Protein AF-A0A128EY26-F1 (afdb_monomer)

Radius of gyration: 17.34 Å; Cα contacts (8 Å, |Δi|>4): 102; chains: 1; bounding box: 35×33×48 Å

Foldseek 3Di:
DDADFFFWAQDPPPRDIWTWGADPVRFIWTADPVGIGTDPDPVVSVVCVVGTDGDPVNPPPPPPPDPPPVVVPPD

Solvent-accessible surface area (backbone atoms only — not comparable to full-atom values): 4689 Å² total; per-residue (Å²): 128,88,64,67,73,48,23,34,27,71,36,91,86,71,65,46,82,12,44,23,29,57,47,103,82,76,47,54,32,34,42,41,94,82,40,81,49,61,55,85,49,71,70,46,40,54,48,50,67,72,58,40,48,64,35,77,91,68,59,74,69,76,74,97,77,71,88,65,64,72,58,68,79,78,102

pLDDT: mean 83.8, std 17.14, range [49.12, 97.5]

Sequence (75 aa):
MPRETIGHVKCPIAGDMAEVREDKRGKLYYLGEAGMIKPNLPAGQNWLKKQMIPLPEHNQETPPEEEGFMKALWG

Nearest PDB structures (foldseek):
  4zux-assembly1_Z  TM=5.080E-01  e=2.205E+00  Saccharomyces cerevisiae S288C
  4zux-assembly1_U  TM=5.152E-01  e=4.082E+00  Saccharomyces cerevisiae S288C
  4zux-assembly2_e  TM=4.821E-01  e=3.000E+00  Saccharomyces cerevisiae S288C
  4w4u-assembly1_A  TM=4.532E-01  e=5.222E+00  Saccharomyces cerevisiae CEN.PK113-7D
  4fip-assembly1_A  TM=4.789E-01  e=5.554E+00  Saccharomyces cerevisiae S288C

Organism: NCBI:txid646534

Secondary structure (DSSP, 8-state):
-PPPEEEEEE-TTT-SEEEEEE-TTS-EEEEETTEEE---SHHHHHHHHHH-EE-GGG-------SSSSTTTS--

Mean predicted aligned error: 9.97 Å

Structure (mmCIF, N/CA/C/O backbone):
data_AF-A0A128EY26-F1
#
_entry.id   AF-A0A128EY26-F1
#
loop_
_atom_site.group_PDB
_atom_site.id
_atom_site.type_symbol
_atom_site.label_atom_id
_atom_site.label_alt_id
_atom_site.label_comp_id
_atom_site.label_asym_id
_atom_site.label_entity_id
_atom_site.label_seq_id
_atom_site.pdbx_PDB_ins_code
_atom_site.Cartn_x
_atom_site.Cartn_y
_atom_site.Cartn_z
_atom_site.occupancy
_atom_site.B_iso_or_equiv
_atom_site.auth_seq_id
_atom_site.auth_comp_id
_atom_site.auth_asym_id
_atom_site.auth_atom_id
_atom_site.pdbx_PDB_model_num
ATOM 1 N N . MET A 1 1 ? -4.841 17.457 -0.360 1.00 49.12 1 MET A N 1
ATOM 2 C CA . MET A 1 1 ? -3.985 17.118 0.791 1.00 49.12 1 MET A CA 1
ATOM 3 C C . MET A 1 1 ? -3.596 15.658 0.671 1.00 49.12 1 MET A C 1
ATOM 5 O O . MET A 1 1 ? -4.498 14.855 0.426 1.00 49.12 1 MET A O 1
ATOM 9 N N . PRO A 1 2 ? -2.298 15.325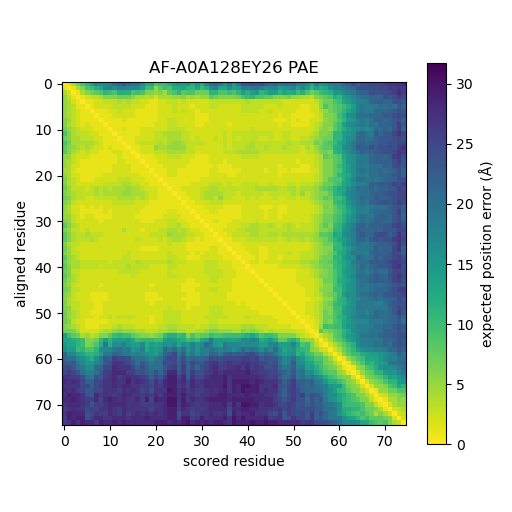 0.742 1.00 59.91 2 PRO A N 1
ATOM 10 C CA . PRO A 1 2 ? -1.872 13.938 0.868 1.00 59.91 2 PRO A CA 1
ATOM 11 C C . PRO A 1 2 ? -2.545 13.336 2.104 1.00 59.91 2 PRO A C 1
ATOM 13 O O . PRO A 1 2 ? -2.556 13.952 3.164 1.00 59.91 2 PRO A O 1
ATOM 16 N N . ARG A 1 3 ? -3.185 12.180 1.927 1.00 80.31 3 ARG A N 1
ATOM 17 C CA . ARG A 1 3 ? -3.745 11.399 3.033 1.00 80.31 3 ARG A CA 1
ATOM 18 C C . ARG A 1 3 ? -2.605 10.849 3.877 1.00 80.31 3 ARG A C 1
ATOM 20 O O . ARG A 1 3 ? -1.544 10.558 3.316 1.00 80.31 3 ARG A O 1
ATOM 27 N N . GLU A 1 4 ? -2.849 10.719 5.171 1.00 90.19 4 GLU A N 1
ATOM 28 C CA . GLU A 1 4 ? -1.914 10.090 6.097 1.00 90.19 4 GLU A CA 1
ATOM 29 C C . GLU A 1 4 ? -1.675 8.634 5.698 1.00 90.19 4 GLU A C 1
ATOM 31 O O . GLU A 1 4 ? -2.551 7.958 5.142 1.00 90.19 4 GLU A O 1
ATOM 36 N N . THR A 1 5 ? -0.442 8.194 5.916 1.00 94.00 5 THR A N 1
ATOM 37 C CA . THR A 1 5 ? -0.041 6.805 5.732 1.00 94.00 5 THR A CA 1
ATOM 38 C C . THR A 1 5 ? -0.663 5.993 6.855 1.00 94.00 5 THR A C 1
ATOM 40 O O . THR A 1 5 ? -0.494 6.328 8.018 1.00 94.00 5 THR A O 1
ATOM 43 N N . ILE A 1 6 ? -1.390 4.934 6.507 1.00 94.50 6 ILE A N 1
ATOM 44 C CA . ILE A 1 6 ? -2.053 4.046 7.473 1.00 94.50 6 ILE A CA 1
ATOM 45 C C . ILE A 1 6 ? -1.315 2.713 7.637 1.00 94.50 6 ILE A C 1
ATOM 47 O O . ILE A 1 6 ? -1.613 1.925 8.532 1.00 94.50 6 ILE A O 1
ATOM 51 N N . GLY A 1 7 ? -0.340 2.452 6.768 1.00 95.62 7 GLY A N 1
ATOM 52 C CA . GLY A 1 7 ? 0.469 1.245 6.784 1.00 95.62 7 GLY A CA 1
ATOM 53 C C . GLY A 1 7 ? 1.459 1.204 5.630 1.00 95.62 7 GLY A C 1
ATOM 54 O O . GLY A 1 7 ? 1.601 2.168 4.882 1.00 95.62 7 GLY A O 1
ATOM 55 N N . HIS A 1 8 ? 2.118 0.066 5.462 1.00 96.88 8 HIS A N 1
ATOM 56 C CA . HIS A 1 8 ? 3.064 -0.183 4.378 1.00 96.88 8 HIS A CA 1
ATOM 57 C C . HIS A 1 8 ? 2.788 -1.529 3.715 1.00 96.88 8 HIS A C 1
ATOM 59 O O . HIS A 1 8 ? 2.330 -2.455 4.369 1.00 96.88 8 HIS A O 1
ATOM 65 N N . VAL A 1 9 ? 3.079 -1.676 2.428 1.00 97.31 9 VAL A N 1
ATOM 66 C CA . VAL A 1 9 ? 2.930 -2.945 1.705 1.00 97.31 9 VAL A CA 1
ATOM 67 C C . VAL A 1 9 ? 4.141 -3.173 0.817 1.00 97.31 9 VAL A C 1
ATOM 69 O O . VAL A 1 9 ? 4.669 -2.234 0.226 1.00 97.31 9 VAL A O 1
ATOM 72 N N . LYS A 1 10 ? 4.568 -4.429 0.680 1.00 97.50 10 LYS A N 1
ATOM 73 C CA . LYS A 1 10 ? 5.559 -4.781 -0.333 1.00 97.50 10 LYS A CA 1
ATOM 74 C C . LYS A 1 10 ? 4.908 -4.727 -1.714 1.00 97.50 10 LYS A C 1
ATOM 76 O O . LYS A 1 10 ? 3.981 -5.488 -2.000 1.00 97.50 10 LYS A O 1
ATOM 81 N N . CYS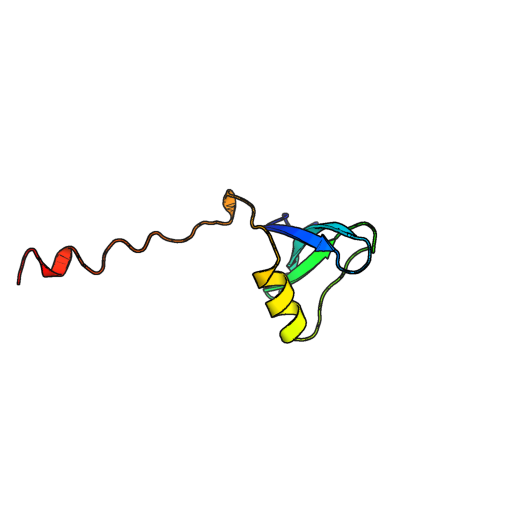 A 1 11 ? 5.378 -3.825 -2.564 1.00 94.38 11 CYS A N 1
ATOM 82 C CA . CYS A 1 11 ? 4.875 -3.648 -3.915 1.00 94.38 11 CYS A CA 1
ATOM 83 C C . CYS A 1 11 ? 5.111 -4.928 -4.739 1.00 94.38 11 CYS A C 1
ATOM 85 O O . CYS A 1 11 ? 6.248 -5.387 -4.843 1.00 94.38 11 CYS A O 1
ATOM 87 N N . PRO A 1 12 ? 4.077 -5.509 -5.372 1.00 93.06 12 PRO A N 1
ATOM 88 C CA . PRO A 1 12 ? 4.227 -6.724 -6.169 1.00 93.06 12 PRO A CA 1
ATOM 89 C C . PRO A 1 12 ? 4.857 -6.461 -7.545 1.00 93.06 12 PRO A C 1
ATOM 91 O O . PRO A 1 12 ? 5.223 -7.413 -8.226 1.00 93.06 12 PRO A O 1
ATOM 94 N N . ILE A 1 13 ? 4.952 -5.193 -7.966 1.00 93.75 13 ILE A N 1
ATOM 95 C CA . ILE A 1 13 ? 5.500 -4.797 -9.271 1.00 93.75 13 ILE A CA 1
ATOM 96 C C . ILE A 1 13 ? 6.983 -4.434 -9.148 1.00 93.75 13 ILE A C 1
ATOM 98 O O . ILE A 1 13 ? 7.804 -4.992 -9.866 1.00 93.75 13 ILE A O 1
ATOM 102 N N . ALA A 1 14 ? 7.318 -3.517 -8.237 1.00 93.38 14 ALA A N 1
ATOM 103 C CA . ALA A 1 14 ? 8.678 -3.000 -8.064 1.00 93.38 14 ALA A CA 1
ATOM 104 C C . ALA A 1 14 ? 9.443 -3.651 -6.892 1.00 93.38 14 ALA A C 1
ATOM 106 O O . ALA A 1 14 ? 10.665 -3.581 -6.845 1.00 93.38 14 ALA A O 1
ATOM 107 N N . GLY A 1 15 ? 8.760 -4.351 -5.978 1.00 94.31 15 GLY A N 1
ATOM 108 C CA . GLY A 1 15 ? 9.393 -5.047 -4.851 1.00 94.31 15 GLY A CA 1
ATOM 109 C C . GLY A 1 15 ? 9.772 -4.154 -3.664 1.00 94.31 15 GLY A C 1
ATOM 110 O O . GLY A 1 15 ? 10.196 -4.687 -2.635 1.00 94.31 15 GLY A O 1
ATOM 111 N N . ASP A 1 16 ? 9.587 -2.840 -3.788 1.00 95.06 16 ASP A N 1
ATOM 112 C CA . ASP A 1 16 ? 9.820 -1.827 -2.763 1.00 95.06 16 ASP A CA 1
ATOM 113 C C . ASP A 1 16 ? 8.760 -1.852 -1.650 1.00 95.06 16 ASP A C 1
ATOM 115 O O . ASP A 1 16 ? 7.683 -2.442 -1.784 1.00 95.06 16 ASP A O 1
ATOM 119 N N . MET A 1 17 ? 9.071 -1.206 -0.526 1.00 96.19 17 MET A N 1
ATOM 120 C CA . MET A 1 17 ? 8.104 -0.967 0.544 1.00 96.19 17 MET A CA 1
ATOM 121 C C . MET A 1 17 ? 7.348 0.330 0.258 1.00 96.19 17 MET A C 1
ATOM 123 O O . MET A 1 17 ? 7.895 1.418 0.409 1.00 96.19 17 MET A O 1
ATOM 127 N N . ALA A 1 18 ? 6.083 0.199 -0.132 1.00 96.94 18 ALA A N 1
ATOM 128 C CA . ALA A 1 18 ? 5.215 1.307 -0.499 1.00 96.94 18 ALA A CA 1
ATOM 129 C C . ALA A 1 18 ? 4.304 1.727 0.661 1.00 96.94 18 ALA A C 1
ATOM 131 O O . ALA A 1 18 ? 3.831 0.892 1.436 1.00 96.94 18 ALA A O 1
ATOM 132 N N . GLU A 1 19 ? 3.998 3.017 0.746 1.00 96.19 19 GLU A N 1
ATOM 133 C CA . GLU A 1 19 ? 3.084 3.574 1.744 1.00 96.19 19 GLU A CA 1
ATOM 134 C C . GLU A 1 19 ? 1.633 3.295 1.359 1.00 96.19 19 GLU A C 1
ATOM 136 O O . GLU A 1 19 ? 1.203 3.644 0.260 1.00 96.19 19 GLU A O 1
ATOM 141 N N . VAL A 1 20 ? 0.852 2.720 2.269 1.00 96.25 20 VAL A N 1
ATOM 142 C CA . VAL A 1 20 ? -0.583 2.473 2.098 1.00 96.25 20 VAL A CA 1
ATOM 143 C C . VAL A 1 20 ? -1.375 3.621 2.702 1.00 96.25 20 VAL A C 1
ATOM 145 O O . VAL A 1 20 ? -1.114 4.062 3.820 1.00 96.25 20 VAL A O 1
ATOM 148 N N . ARG A 1 21 ? -2.367 4.101 1.957 1.00 95.38 21 ARG A N 1
ATOM 149 C CA . ARG A 1 21 ? -3.239 5.222 2.312 1.00 95.38 21 ARG A CA 1
ATOM 150 C C . ARG A 1 21 ? -4.680 4.895 1.926 1.00 95.38 21 ARG A C 1
ATOM 152 O O . ARG A 1 21 ? -4.936 4.048 1.069 1.00 95.38 21 ARG A O 1
ATOM 159 N N . GLU A 1 22 ? -5.630 5.607 2.515 1.00 93.81 22 GLU A N 1
ATOM 160 C CA . GLU A 1 22 ? -7.058 5.472 2.207 1.00 93.81 22 GLU A CA 1
ATOM 161 C C . GLU A 1 22 ? -7.593 6.730 1.514 1.00 93.81 22 GLU A C 1
ATOM 163 O O . GLU A 1 22 ? -7.211 7.846 1.864 1.00 93.81 22 GLU A O 1
ATOM 168 N N . ASP A 1 23 ? -8.485 6.589 0.529 1.00 91.69 23 ASP A N 1
ATOM 169 C CA . ASP A 1 23 ? -9.134 7.705 -0.172 1.00 91.69 23 ASP A CA 1
ATOM 170 C C . ASP A 1 23 ? -10.449 8.179 0.486 1.00 91.69 23 ASP A C 1
ATOM 172 O O . ASP A 1 23 ? -10.966 7.585 1.431 1.00 91.69 23 ASP A O 1
ATOM 176 N N . LYS A 1 24 ? -11.034 9.281 -0.011 1.00 89.62 24 LYS A N 1
ATOM 177 C CA . LYS A 1 24 ? -12.300 9.854 0.513 1.00 89.62 24 LYS A CA 1
ATOM 178 C C . LYS A 1 24 ? -13.509 8.921 0.458 1.00 89.62 24 LYS A C 1
ATOM 180 O O . LYS A 1 24 ? -14.546 9.261 1.010 1.00 89.62 24 LYS A O 1
ATOM 185 N N . ARG A 1 25 ? -13.392 7.784 -0.218 1.00 89.75 25 ARG A N 1
ATOM 186 C CA . ARG A 1 25 ? -14.446 6.796 -0.435 1.00 89.75 25 ARG A CA 1
ATOM 187 C C . ARG A 1 25 ? -14.145 5.476 0.283 1.00 89.75 25 ARG A C 1
ATOM 189 O O . ARG A 1 25 ? -14.844 4.501 0.021 1.00 89.75 25 ARG A O 1
ATOM 196 N N . GLY A 1 26 ? -13.108 5.423 1.117 1.00 89.81 26 GLY A N 1
ATOM 197 C CA . GLY A 1 26 ? -12.704 4.220 1.838 1.00 89.81 26 GLY A CA 1
ATOM 198 C C . GLY A 1 26 ? -11.922 3.196 1.015 1.00 89.81 26 GLY A C 1
ATOM 199 O O . GLY A 1 26 ? -11.815 2.036 1.410 1.00 89.81 26 GLY A O 1
ATOM 200 N N . LYS A 1 27 ? -11.407 3.573 -0.164 1.00 93.75 27 LYS A N 1
ATOM 201 C CA . LYS A 1 27 ? -10.564 2.694 -0.984 1.00 93.75 27 LYS A CA 1
ATOM 202 C C . LYS A 1 27 ? -9.099 2.866 -0.631 1.00 93.75 27 LYS A C 1
ATOM 204 O O . LYS A 1 27 ? -8.576 3.981 -0.651 1.00 93.75 27 LYS A O 1
ATOM 209 N N . LEU A 1 28 ? -8.430 1.739 -0.437 1.00 95.44 28 LEU A N 1
ATOM 210 C CA . LEU A 1 28 ? -6.997 1.690 -0.229 1.00 95.44 28 LEU A CA 1
ATOM 211 C C . LEU A 1 28 ? -6.240 1.893 -1.540 1.00 95.44 28 LEU A C 1
ATOM 213 O O . LEU A 1 28 ? -6.650 1.420 -2.609 1.00 95.44 28 LEU A O 1
ATOM 217 N N . TYR A 1 29 ? -5.116 2.579 -1.442 1.00 96.19 29 TYR A N 1
ATOM 218 C CA . TYR A 1 29 ? -4.121 2.715 -2.493 1.00 96.19 29 TYR A CA 1
ATOM 219 C C . TYR A 1 29 ? -2.733 2.722 -1.860 1.00 96.19 29 TYR A C 1
ATOM 221 O O . TYR A 1 29 ? -2.599 3.019 -0.674 1.00 96.19 29 TYR A O 1
ATOM 229 N N . TYR A 1 30 ? -1.710 2.387 -2.638 1.00 96.31 30 TYR A N 1
ATOM 230 C CA . TYR A 1 30 ? -0.329 2.491 -2.184 1.00 96.31 30 TYR A CA 1
ATOM 231 C C . TYR A 1 30 ? 0.509 3.351 -3.124 1.00 96.31 30 TYR A C 1
ATOM 233 O O . TYR A 1 30 ? 0.196 3.481 -4.311 1.00 96.31 30 TYR A O 1
ATOM 241 N N . LEU A 1 31 ? 1.539 3.976 -2.562 1.00 95.50 31 LEU A N 1
ATOM 242 C CA . LEU A 1 31 ? 2.470 4.856 -3.251 1.00 95.50 31 LEU A CA 1
ATOM 243 C C . LEU A 1 31 ? 3.895 4.345 -3.028 1.00 95.50 31 LEU A C 1
ATOM 245 O O . LEU A 1 31 ? 4.355 4.275 -1.891 1.00 95.50 31 LEU A O 1
ATOM 249 N N . GLY A 1 32 ? 4.563 3.984 -4.117 1.00 94.19 32 GLY A N 1
ATOM 250 C CA . GLY A 1 32 ? 5.943 3.502 -4.119 1.00 9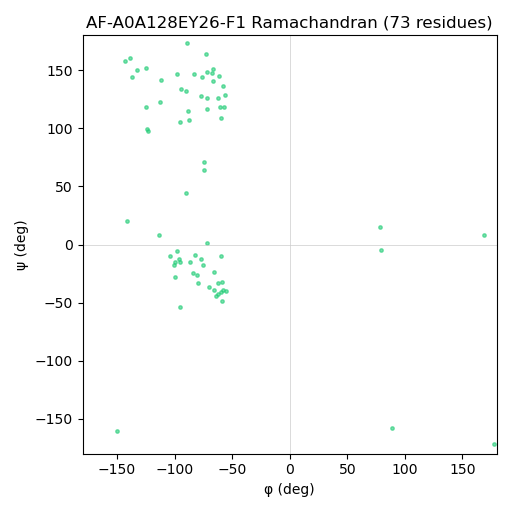4.19 32 GLY A CA 1
ATOM 251 C C . GLY A 1 32 ? 6.642 3.858 -5.429 1.00 94.19 32 GLY A C 1
ATOM 252 O O . GLY A 1 32 ? 6.175 4.726 -6.172 1.00 94.19 32 GLY A O 1
ATOM 253 N N . GLU A 1 33 ? 7.727 3.163 -5.750 1.00 95.06 33 GLU A N 1
ATOM 254 C CA . GLU A 1 33 ? 8.533 3.411 -6.957 1.00 95.06 33 GLU A CA 1
ATOM 255 C C . GLU A 1 33 ? 7.749 3.191 -8.259 1.00 95.06 33 GLU A C 1
ATOM 257 O O . GLU A 1 33 ? 7.923 3.922 -9.232 1.00 95.06 33 GLU A O 1
ATOM 262 N N . ALA A 1 34 ? 6.811 2.238 -8.261 1.00 92.56 34 ALA A N 1
ATOM 263 C CA . ALA A 1 34 ? 5.903 1.987 -9.385 1.00 92.56 34 ALA A CA 1
ATOM 264 C C . ALA A 1 34 ? 4.823 3.081 -9.568 1.00 92.56 34 ALA A C 1
ATOM 266 O O . ALA A 1 34 ? 3.960 2.971 -10.442 1.00 92.56 34 ALA A O 1
ATOM 267 N N . GLY A 1 35 ? 4.843 4.126 -8.736 1.00 94.25 35 GLY A N 1
ATOM 268 C CA . GLY A 1 35 ? 3.855 5.193 -8.700 1.00 94.25 35 GLY A CA 1
ATOM 269 C C . GLY A 1 35 ? 2.682 4.891 -7.768 1.00 94.25 35 GLY A C 1
ATOM 270 O O . GLY A 1 35 ? 2.779 4.111 -6.819 1.00 94.25 35 GLY A O 1
ATOM 271 N N . MET A 1 36 ? 1.553 5.559 -8.019 1.00 95.25 36 MET A N 1
ATOM 272 C CA . MET A 1 36 ? 0.334 5.380 -7.233 1.00 95.25 36 MET A CA 1
ATOM 273 C C . MET A 1 36 ? -0.509 4.247 -7.815 1.00 95.25 36 MET A C 1
ATOM 275 O O . MET A 1 36 ? -1.071 4.378 -8.904 1.00 95.25 36 MET A O 1
ATOM 279 N N . ILE A 1 37 ? -0.675 3.169 -7.053 1.00 95.56 37 ILE A N 1
ATOM 280 C CA . ILE A 1 37 ? -1.481 2.022 -7.461 1.00 95.56 37 ILE A CA 1
ATOM 281 C C . ILE A 1 37 ? -2.717 1.924 -6.577 1.00 95.56 37 ILE A C 1
ATOM 283 O O . ILE A 1 37 ? -2.654 1.798 -5.355 1.00 95.56 37 ILE A O 1
ATOM 287 N N . LYS A 1 38 ? -3.876 1.953 -7.234 1.00 95.62 38 LYS A N 1
ATOM 288 C CA . LYS A 1 38 ? -5.190 1.860 -6.604 1.00 95.62 38 LYS A CA 1
ATOM 289 C C . LYS A 1 38 ? -5.961 0.681 -7.194 1.00 95.62 38 LYS A C 1
ATOM 291 O O . LYS A 1 38 ? -6.568 0.827 -8.258 1.00 95.62 38 LYS A O 1
ATOM 296 N N . PRO A 1 39 ? -5.963 -0.490 -6.533 1.00 94.75 39 PRO A N 1
ATOM 297 C CA . PRO A 1 39 ? -6.698 -1.642 -7.031 1.00 94.75 39 PRO A CA 1
ATOM 298 C C . PRO A 1 39 ? -8.196 -1.328 -7.128 1.00 94.75 39 PRO A C 1
ATOM 300 O O . PRO A 1 39 ? -8.841 -1.018 -6.129 1.00 94.75 39 PRO A O 1
ATOM 303 N N . ASN A 1 40 ? -8.773 -1.387 -8.328 1.00 94.06 40 ASN A N 1
ATOM 304 C CA . ASN A 1 40 ? -10.186 -1.039 -8.516 1.00 94.06 40 ASN A CA 1
ATOM 305 C C . ASN A 1 40 ? -11.145 -2.197 -8.215 1.00 94.06 40 ASN A C 1
ATOM 307 O O . ASN A 1 40 ? -12.303 -1.948 -7.876 1.00 94.06 40 ASN A O 1
ATOM 311 N N . LEU A 1 41 ? -10.658 -3.436 -8.318 1.00 96.31 41 LEU A N 1
ATOM 312 C CA . LEU A 1 41 ? -11.438 -4.647 -8.075 1.00 96.31 41 LEU A CA 1
ATOM 313 C C . LEU A 1 41 ? -11.507 -4.982 -6.573 1.00 96.31 41 LEU A C 1
ATOM 315 O O . LEU A 1 41 ? -10.511 -4.788 -5.868 1.00 96.31 41 LEU A O 1
ATOM 319 N N . PRO A 1 42 ? -12.622 -5.567 -6.087 1.00 96.69 42 PRO A N 1
ATOM 320 C CA . PRO A 1 42 ? -12.756 -5.993 -4.690 1.00 96.69 42 PRO A CA 1
ATOM 321 C C . PRO A 1 42 ? -11.643 -6.942 -4.234 1.00 96.69 42 PRO A C 1
ATOM 323 O O . PRO A 1 42 ? -11.104 -6.784 -3.143 1.00 96.69 42 PRO A O 1
ATOM 326 N N . ALA A 1 43 ? -11.238 -7.880 -5.096 1.00 97.25 43 ALA A N 1
ATOM 327 C CA . ALA A 1 43 ? -10.146 -8.806 -4.802 1.00 97.25 43 ALA A CA 1
ATOM 328 C C . ALA A 1 43 ? -8.821 -8.074 -4.527 1.00 97.25 43 ALA A C 1
ATOM 330 O O . ALA A 1 43 ? -8.117 -8.412 -3.581 1.00 97.25 43 ALA A O 1
ATOM 331 N N . GLY A 1 44 ? -8.518 -7.027 -5.300 1.00 96.56 44 GLY A N 1
ATOM 332 C CA . GLY A 1 44 ? -7.313 -6.222 -5.106 1.00 96.56 44 GLY A CA 1
ATOM 333 C C . GLY A 1 44 ? -7.359 -5.373 -3.833 1.00 96.56 44 GLY A C 1
ATOM 334 O O . GLY A 1 44 ? -6.352 -5.249 -3.142 1.00 96.56 44 GLY A O 1
ATOM 335 N N . GLN A 1 45 ? -8.531 -4.837 -3.479 1.00 97.50 45 GLN A N 1
ATOM 336 C CA . GLN A 1 45 ? -8.729 -4.137 -2.204 1.00 97.50 45 GLN A CA 1
ATOM 337 C C . GLN A 1 45 ? -8.543 -5.081 -1.010 1.00 97.50 45 GLN A C 1
ATOM 339 O O . GLN A 1 45 ? -7.856 -4.741 -0.052 1.00 97.50 45 GLN A O 1
ATOM 344 N N . ASN A 1 46 ? -9.105 -6.289 -1.088 1.00 97.25 46 ASN A N 1
ATOM 345 C CA . ASN A 1 46 ? -8.961 -7.303 -0.046 1.00 97.25 46 ASN A CA 1
ATOM 346 C C . ASN A 1 46 ? -7.519 -7.797 0.085 1.00 97.25 46 ASN A C 1
ATOM 348 O O . ASN A 1 46 ? -7.047 -8.003 1.199 1.00 97.25 46 ASN A O 1
ATOM 352 N N . TRP A 1 47 ? -6.818 -7.972 -1.035 1.00 96.88 47 TRP A N 1
ATOM 353 C CA . TRP 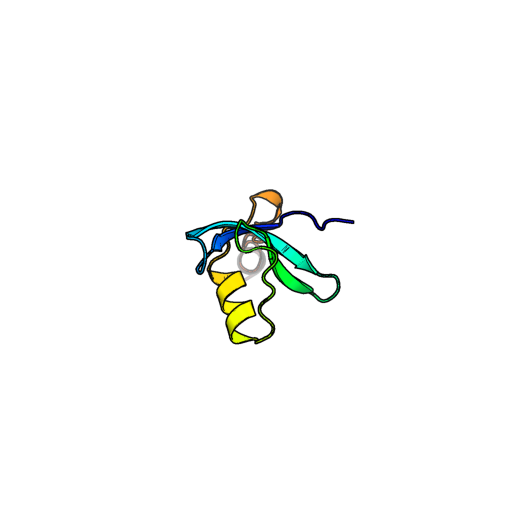A 1 47 ? -5.396 -8.298 -1.032 1.00 96.88 47 TRP A CA 1
ATOM 354 C C . TRP A 1 47 ? -4.589 -7.214 -0.311 1.00 96.88 47 TRP A C 1
ATOM 356 O O . TRP A 1 47 ? -3.842 -7.530 0.609 1.00 96.88 47 TRP A O 1
ATOM 366 N N . LEU A 1 48 ? -4.815 -5.939 -0.645 1.00 96.56 48 LEU A N 1
ATOM 367 C CA . LEU A 1 48 ? -4.089 -4.825 -0.036 1.00 96.56 48 LEU A CA 1
ATOM 368 C C . LEU A 1 48 ? -4.341 -4.737 1.476 1.00 96.56 48 LEU A C 1
ATOM 370 O O . LEU A 1 48 ? -3.388 -4.619 2.237 1.00 96.56 48 LEU A O 1
ATOM 374 N N . LYS A 1 49 ? -5.592 -4.908 1.923 1.00 95.38 49 LYS A N 1
ATOM 375 C CA . LYS A 1 49 ? -5.941 -4.974 3.356 1.00 95.38 49 LYS A CA 1
ATOM 376 C C . LYS A 1 49 ? -5.208 -6.087 4.105 1.00 95.38 49 LYS A C 1
ATOM 378 O O . LYS A 1 49 ? -4.833 -5.896 5.251 1.00 95.38 49 LYS A O 1
ATOM 383 N N . LYS A 1 50 ? -5.033 -7.253 3.475 1.00 96.00 50 LYS A N 1
ATOM 384 C CA . LYS A 1 50 ? -4.390 -8.425 4.093 1.00 96.00 50 LYS A CA 1
ATOM 385 C C . LYS A 1 50 ? -2.867 -8.367 4.084 1.00 96.00 50 LYS A C 1
ATOM 387 O O . LYS A 1 50 ? -2.240 -9.077 4.856 1.00 96.00 50 LYS A O 1
ATOM 392 N N . GLN A 1 51 ? -2.280 -7.655 3.129 1.00 96.38 51 GLN A N 1
ATOM 393 C CA . GLN A 1 51 ? -0.828 -7.602 2.944 1.00 96.38 51 GLN A CA 1
ATOM 394 C C . GLN A 1 51 ? -0.204 -6.338 3.524 1.00 96.38 51 GLN A C 1
ATOM 396 O O . GLN A 1 51 ? 1.010 -6.301 3.709 1.00 96.38 51 GLN A O 1
ATOM 401 N N . MET A 1 52 ? -1.007 -5.305 3.786 1.00 95.25 52 MET A N 1
ATOM 402 C CA . MET A 1 52 ? -0.502 -4.119 4.454 1.00 95.25 52 MET A CA 1
ATOM 403 C C . MET A 1 52 ? -0.100 -4.439 5.895 1.00 95.25 52 MET A C 1
ATOM 405 O O . MET A 1 52 ? -0.781 -5.171 6.609 1.00 95.25 52 MET A O 1
ATOM 409 N N . ILE A 1 53 ? 0.998 -3.834 6.313 1.00 95.62 53 ILE A N 1
ATOM 410 C CA . ILE A 1 53 ? 1.491 -3.775 7.678 1.00 95.62 53 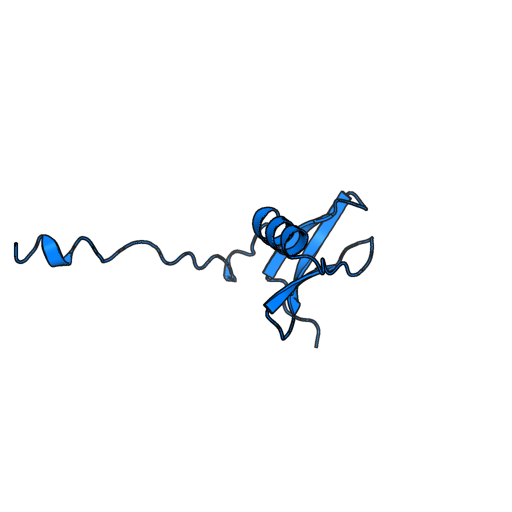ILE A CA 1
ATOM 411 C C . ILE A 1 53 ? 0.980 -2.444 8.243 1.00 95.62 53 ILE A C 1
ATOM 413 O O . ILE A 1 53 ? 1.472 -1.397 7.809 1.00 95.62 53 ILE A O 1
ATOM 417 N N . PRO A 1 54 ? -0.037 -2.441 9.123 1.00 93.38 54 PRO A N 1
ATOM 418 C CA . PRO A 1 54 ? -0.608 -1.207 9.653 1.00 93.38 54 PRO A CA 1
ATOM 419 C C . PRO A 1 54 ? 0.401 -0.462 10.533 1.00 93.38 54 PRO A C 1
ATOM 421 O O . PRO A 1 54 ? 1.269 -1.069 11.164 1.00 9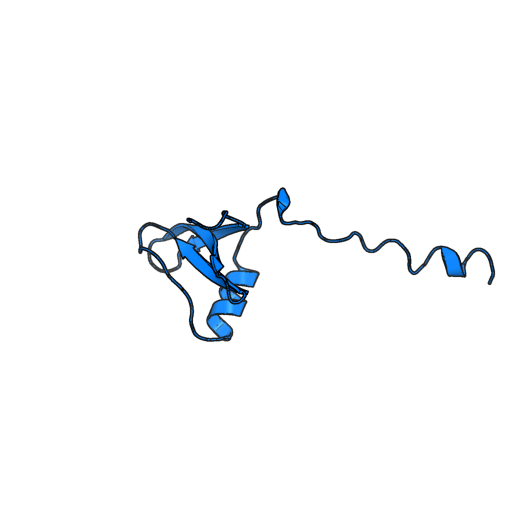3.38 54 PRO A O 1
ATOM 424 N N . LEU A 1 55 ? 0.284 0.864 10.586 1.00 88.88 55 LEU A N 1
ATOM 425 C CA . LEU A 1 55 ? 1.008 1.658 11.578 1.00 88.88 55 LEU A CA 1
ATOM 426 C C . LEU A 1 55 ? 0.400 1.450 12.977 1.00 88.88 55 LEU A C 1
ATOM 428 O O . LEU A 1 55 ? -0.811 1.253 13.083 1.00 88.88 55 LEU A O 1
ATOM 432 N N . PRO A 1 56 ? 1.202 1.527 14.056 1.00 79.75 56 PRO A N 1
ATOM 433 C CA . PRO A 1 56 ? 0.733 1.272 15.421 1.00 79.75 56 PRO A CA 1
ATOM 434 C C . PRO A 1 56 ? -0.414 2.195 15.858 1.00 79.75 56 PRO A C 1
ATOM 436 O O . PRO A 1 56 ? -1.309 1.749 16.566 1.00 79.75 56 PRO A O 1
ATOM 439 N N . GLU A 1 57 ? -0.455 3.440 15.379 1.00 67.00 57 GLU A N 1
ATOM 440 C CA . GLU A 1 57 ? -1.558 4.380 15.649 1.00 67.00 57 GLU A CA 1
ATOM 441 C C . GLU A 1 57 ? -2.895 3.934 15.030 1.00 67.00 57 GLU A C 1
ATOM 443 O O . GLU A 1 57 ? -3.964 4.286 15.524 1.00 67.00 57 GLU A O 1
ATOM 448 N N . HIS A 1 58 ? -2.837 3.111 13.980 1.00 60.66 58 HIS A N 1
ATOM 449 C CA . HIS A 1 58 ? -3.996 2.553 13.289 1.00 60.66 58 HIS A CA 1
ATOM 450 C C . HIS A 1 58 ? -4.353 1.130 13.722 1.00 60.66 58 HIS A C 1
ATOM 452 O O . HIS A 1 58 ? -5.400 0.624 13.320 1.00 60.66 58 HIS A O 1
ATOM 458 N N . ASN A 1 59 ? -3.536 0.499 14.568 1.00 58.31 59 ASN A N 1
ATOM 459 C CA . ASN A 1 59 ? -3.797 -0.831 15.109 1.00 58.31 59 ASN A CA 1
ATOM 460 C C . ASN A 1 59 ? -4.584 -0.762 16.427 1.00 58.31 59 ASN A C 1
ATOM 462 O O . ASN A 1 59 ? -4.258 -1.452 17.391 1.00 58.31 59 ASN A O 1
ATOM 466 N N . GLN A 1 60 ? -5.625 0.077 16.477 1.00 53.59 60 GLN A N 1
ATOM 467 C CA . GLN A 1 60 ? -6.635 0.011 17.534 1.00 53.59 60 GLN A CA 1
ATOM 468 C C . GLN A 1 60 ? -7.538 -1.203 17.283 1.00 53.59 60 GLN A C 1
ATOM 470 O O . GLN A 1 60 ? -8.731 -1.080 17.011 1.00 53.59 60 GLN A O 1
ATOM 475 N N . GLU A 1 61 ? -6.955 -2.399 17.344 1.00 56.94 61 GLU A N 1
ATOM 476 C CA . GLU A 1 61 ? -7.721 -3.586 17.687 1.00 56.94 61 GLU A CA 1
ATOM 477 C C . GLU A 1 61 ? -8.294 -3.307 19.073 1.00 56.94 61 GLU A C 1
ATOM 479 O O . GLU A 1 61 ? -7.563 -3.194 20.056 1.00 56.94 61 GLU A O 1
ATOM 484 N N . THR A 1 62 ? -9.603 -3.084 19.140 1.00 54.22 62 THR A N 1
ATOM 485 C CA . THR A 1 62 ? -10.307 -3.021 20.415 1.00 54.22 62 THR A CA 1
ATOM 486 C C . THR A 1 62 ? -10.039 -4.361 21.101 1.00 54.22 62 THR A C 1
ATOM 488 O O . THR A 1 62 ? -10.379 -5.394 20.513 1.00 54.22 62 THR A O 1
ATOM 491 N N . PRO A 1 63 ? -9.382 -4.399 22.274 1.00 55.28 63 PRO A N 1
ATOM 492 C CA . PRO A 1 63 ? -9.205 -5.658 22.975 1.00 55.28 63 PRO A CA 1
ATOM 493 C C . PRO A 1 63 ? -10.594 -6.259 23.244 1.00 55.28 63 PRO A C 1
ATOM 495 O O . PRO A 1 63 ? -11.513 -5.518 23.604 1.00 55.28 63 PRO A O 1
ATOM 498 N N . PRO A 1 64 ? -10.792 -7.571 23.036 1.00 54.94 64 PRO A N 1
ATOM 499 C CA . PRO A 1 64 ? -12.046 -8.243 23.346 1.00 54.94 64 PRO A CA 1
ATOM 500 C C . PRO A 1 64 ? -12.174 -8.414 24.867 1.00 54.94 64 PRO A C 1
ATOM 502 O O . PRO A 1 64 ? -12.064 -9.514 25.398 1.00 54.94 64 PRO A O 1
ATOM 505 N N . GLU A 1 65 ? -12.395 -7.318 25.583 1.00 62.25 65 GLU A N 1
ATOM 506 C CA . GLU A 1 65 ? -12.698 -7.311 27.010 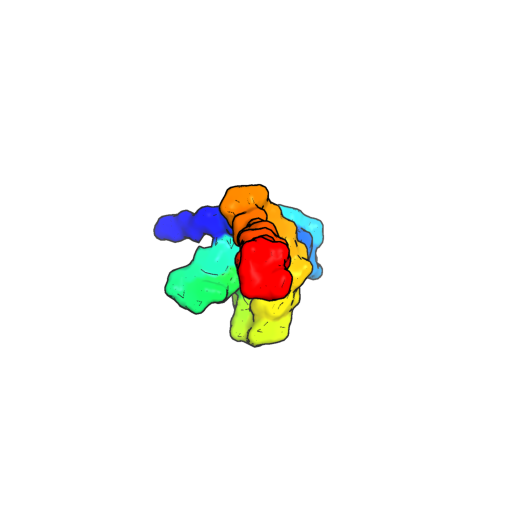1.00 62.25 65 GLU A CA 1
ATOM 507 C C . GLU A 1 65 ? -14.024 -6.571 27.203 1.00 62.25 65 GLU A C 1
ATOM 509 O O . GLU A 1 65 ? -14.043 -5.352 27.114 1.00 62.25 65 GLU A O 1
ATOM 514 N N . GLU A 1 66 ? -15.132 -7.319 27.361 1.00 57.19 66 GLU A N 1
ATOM 515 C CA . GLU A 1 66 ? -16.228 -7.028 28.321 1.00 57.19 66 GLU A CA 1
ATOM 516 C C . GLU A 1 66 ? -17.531 -7.854 28.148 1.00 57.19 66 GLU A C 1
ATOM 518 O O . GLU A 1 66 ? -18.478 -7.638 28.893 1.00 57.19 66 GLU A O 1
ATOM 523 N N . GLU A 1 67 ? -17.627 -8.886 27.297 1.00 54.22 67 GLU A N 1
ATOM 524 C CA . GLU A 1 67 ? -18.843 -9.746 27.308 1.00 54.22 67 GLU A CA 1
ATOM 525 C C . GLU A 1 67 ? -18.845 -10.842 28.403 1.00 54.22 67 GLU A C 1
ATOM 527 O O . GLU A 1 67 ? -19.870 -11.478 28.654 1.00 54.22 67 GLU A O 1
ATOM 532 N N . GLY A 1 68 ? -17.724 -11.060 29.103 1.00 52.53 68 GLY A N 1
ATOM 533 C CA . GLY A 1 68 ? -17.584 -12.134 30.101 1.00 52.53 68 GLY A CA 1
ATOM 534 C C . GLY A 1 68 ? -17.742 -11.723 31.571 1.00 52.53 68 GLY A C 1
ATOM 535 O O . GLY A 1 68 ? -18.162 -12.539 32.389 1.00 52.53 68 GLY A O 1
ATOM 536 N N . PHE A 1 69 ? -17.431 -10.474 31.935 1.00 55.28 69 PHE A N 1
ATOM 537 C CA . PHE A 1 69 ? -17.316 -10.078 33.349 1.00 55.28 69 PHE A CA 1
ATOM 538 C C . PHE A 1 69 ? -18.678 -9.817 34.017 1.00 55.28 69 PHE A C 1
ATOM 540 O O . PHE A 1 69 ? -18.878 -10.164 35.180 1.00 55.28 69 PHE A O 1
ATOM 547 N N . MET A 1 70 ? -19.668 -9.306 33.274 1.00 54.94 70 MET A N 1
ATOM 548 C CA . MET A 1 70 ? -21.008 -9.045 33.825 1.00 54.94 70 MET A CA 1
ATOM 549 C C . MET A 1 70 ? -21.861 -10.303 34.033 1.00 54.94 70 MET A C 1
ATOM 551 O O . MET A 1 70 ? -22.813 -10.270 34.809 1.00 54.94 70 MET A O 1
ATOM 555 N N . LYS A 1 71 ? -21.515 -11.429 33.395 1.00 57.31 71 LYS A N 1
ATOM 556 C CA . LYS A 1 71 ? -22.264 -12.690 33.531 1.00 57.31 71 LYS A CA 1
ATOM 557 C C . LYS A 1 71 ? -21.821 -13.540 34.729 1.00 57.31 71 LYS A C 1
ATOM 559 O O . LYS A 1 71 ? -22.549 -14.442 35.119 1.00 57.31 71 LYS A O 1
ATOM 564 N N . ALA A 1 72 ? -20.656 -13.246 35.312 1.00 58.91 72 ALA A N 1
ATOM 565 C CA . ALA A 1 72 ? -20.091 -13.981 36.448 1.00 58.91 72 ALA A CA 1
ATOM 566 C C . ALA A 1 72 ? -20.400 -13.350 37.820 1.00 58.91 72 ALA A C 1
ATOM 568 O O . ALA A 1 72 ? -20.216 -14.000 38.843 1.00 58.91 72 ALA A O 1
ATOM 569 N N . LEU A 1 73 ? -20.856 -12.093 37.857 1.00 57.00 73 LEU A N 1
ATOM 570 C CA . LEU A 1 73 ? -21.147 -11.376 39.107 1.00 57.00 73 LEU A CA 1
ATOM 571 C C . LEU A 1 73 ? -22.627 -11.418 39.525 1.00 57.00 73 LEU A C 1
ATOM 573 O O . LEU A 1 73 ? -22.937 -11.070 40.660 1.00 57.00 73 LEU A O 1
ATOM 577 N N . TRP A 1 74 ? -23.528 -11.853 38.638 1.00 59.31 74 TRP A N 1
ATOM 578 C CA . TRP A 1 74 ? -24.980 -11.903 38.881 1.00 59.31 74 TRP A CA 1
ATOM 579 C C . TRP A 1 74 ? -25.654 -13.160 38.293 1.00 59.31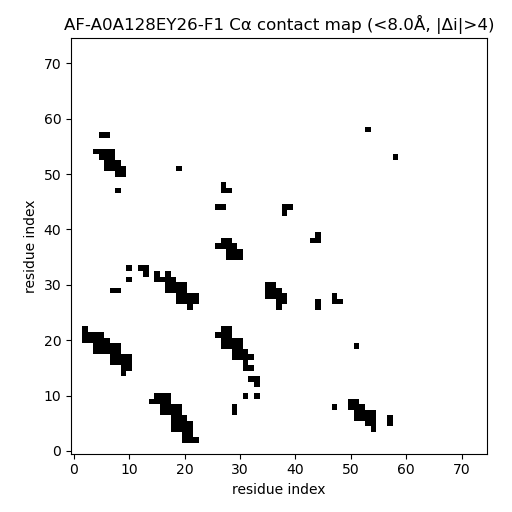 74 TRP A C 1
ATOM 581 O O . TRP A 1 74 ? -26.862 -13.150 38.050 1.00 59.31 74 TRP A O 1
ATOM 591 N N . GLY A 1 75 ? -24.873 -14.214 38.029 1.00 56.31 75 GLY A N 1
ATOM 592 C CA . GLY A 1 75 ? -25.337 -15.519 37.542 1.00 56.31 75 GLY A CA 1
ATOM 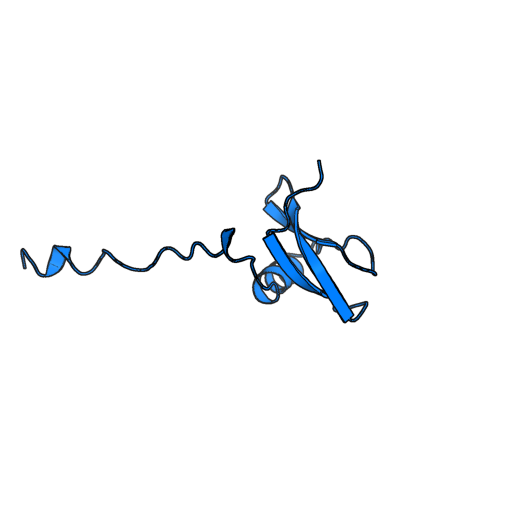593 C C . GLY A 1 75 ? -25.150 -16.614 38.577 1.00 56.31 75 GLY A C 1
ATOM 594 O O . GLY A 1 75 ? -24.092 -16.595 39.244 1.00 56.31 75 GLY A O 1
#